Protein AF-A0A8T4TCB7-F1 (afdb_monomer_lite)

Structure (mmCIF, N/CA/C/O backbone):
data_AF-A0A8T4TCB7-F1
#
_entry.id   AF-A0A8T4TCB7-F1
#
loop_
_atom_site.group_PDB
_atom_site.id
_atom_site.type_symbol
_atom_site.label_atom_id
_atom_site.label_alt_id
_atom_site.label_comp_id
_ato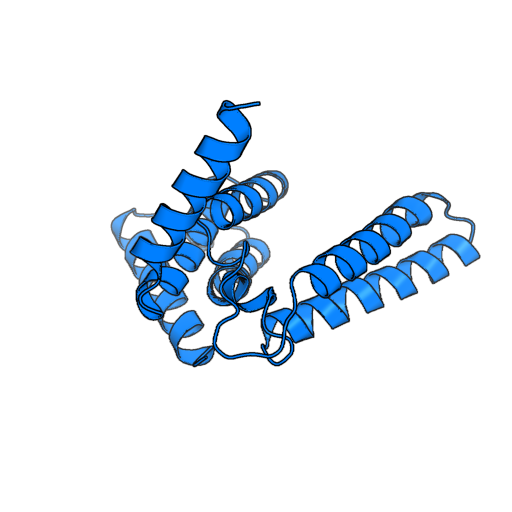m_site.label_asym_id
_atom_site.label_entity_id
_atom_site.label_seq_id
_atom_site.pdbx_PDB_ins_code
_atom_site.Cartn_x
_atom_site.Cartn_y
_atom_site.Cartn_z
_atom_site.occupancy
_atom_site.B_iso_or_equiv
_atom_site.auth_seq_id
_atom_site.auth_comp_id
_atom_site.auth_asym_id
_atom_site.auth_atom_id
_atom_site.pdbx_PDB_model_num
ATOM 1 N N . MET A 1 1 ? 12.526 9.669 -5.267 1.00 73.06 1 MET A N 1
ATOM 2 C CA . MET A 1 1 ? 11.500 9.058 -6.133 1.00 73.06 1 MET A CA 1
ATOM 3 C C . MET A 1 1 ? 10.645 10.161 -6.753 1.00 73.06 1 MET A C 1
ATOM 5 O O . MET A 1 1 ? 10.308 11.122 -6.060 1.00 73.06 1 MET A O 1
ATOM 9 N N . ASN A 1 2 ? 10.359 10.079 -8.056 1.00 88.38 2 ASN A N 1
ATOM 10 C CA . ASN A 1 2 ? 9.473 11.025 -8.740 1.00 88.38 2 ASN A CA 1
ATOM 11 C C . ASN A 1 2 ? 8.021 10.544 -8.601 1.00 88.38 2 ASN A C 1
ATOM 13 O O . ASN A 1 2 ? 7.467 9.914 -9.502 1.00 88.38 2 ASN A O 1
ATOM 17 N N . TRP A 1 3 ? 7.430 10.815 -7.435 1.00 90.50 3 TRP A N 1
ATOM 18 C CA . TRP A 1 3 ? 6.083 10.361 -7.067 1.00 90.50 3 TRP A CA 1
ATOM 19 C C . TRP A 1 3 ? 5.005 10.860 -8.035 1.00 90.50 3 TRP A C 1
ATOM 21 O O . TRP A 1 3 ? 4.014 10.175 -8.265 1.00 90.50 3 TRP A O 1
ATOM 31 N N . LYS A 1 4 ? 5.226 12.025 -8.660 1.00 94.69 4 LYS A N 1
ATOM 32 C CA . LYS A 1 4 ? 4.324 12.582 -9.674 1.00 94.69 4 LYS A CA 1
ATOM 33 C C . LYS A 1 4 ? 4.276 11.700 -10.919 1.00 94.69 4 LYS A C 1
ATOM 35 O O . LYS A 1 4 ? 3.191 11.416 -11.409 1.00 94.69 4 LYS A O 1
ATOM 40 N N . SER A 1 5 ? 5.432 11.242 -11.403 1.00 93.38 5 SER A N 1
ATOM 41 C CA . SER A 1 5 ? 5.501 10.336 -12.556 1.00 93.38 5 SER A CA 1
ATOM 42 C C . SER A 1 5 ? 4.853 8.988 -12.262 1.00 93.38 5 SER A C 1
ATOM 44 O O . SER A 1 5 ? 4.106 8.494 -13.096 1.00 93.38 5 SER A O 1
ATOM 46 N N . HIS A 1 6 ? 5.078 8.428 -11.070 1.00 93.00 6 HIS A N 1
ATOM 47 C CA . HIS A 1 6 ? 4.477 7.156 -10.657 1.00 93.00 6 HIS A CA 1
ATOM 48 C C . HIS A 1 6 ? 2.948 7.229 -10.632 1.00 93.00 6 HIS A C 1
ATOM 50 O O . HIS A 1 6 ? 2.282 6.385 -11.232 1.00 93.00 6 HIS A O 1
ATOM 56 N N . LEU A 1 7 ? 2.397 8.284 -10.022 1.00 94.62 7 LEU A N 1
ATOM 57 C CA . LEU A 1 7 ? 0.956 8.541 -10.019 1.00 94.62 7 LEU A CA 1
ATOM 58 C C . LEU A 1 7 ? 0.405 8.747 -11.427 1.00 94.62 7 LEU A C 1
ATOM 60 O O . LEU A 1 7 ? -0.586 8.125 -11.792 1.00 94.62 7 LEU A O 1
ATOM 64 N N . PHE A 1 8 ? 1.042 9.619 -12.213 1.00 96.44 8 PHE A N 1
ATOM 65 C CA . PHE A 1 8 ? 0.571 9.960 -13.551 1.00 96.44 8 PHE A CA 1
ATOM 66 C C . PHE A 1 8 ? 0.528 8.727 -14.456 1.00 96.44 8 PHE A C 1
ATOM 68 O O . PHE A 1 8 ? -0.498 8.447 -15.070 1.00 96.44 8 PHE A O 1
ATOM 75 N N . ILE A 1 9 ? 1.611 7.946 -14.482 1.00 95.88 9 ILE A N 1
ATOM 76 C CA . ILE A 1 9 ? 1.696 6.730 -15.293 1.00 95.88 9 ILE A CA 1
ATOM 77 C C . ILE A 1 9 ? 0.687 5.684 -14.801 1.00 95.88 9 ILE A C 1
ATOM 79 O O . ILE A 1 9 ? -0.004 5.086 -15.622 1.00 95.88 9 ILE A O 1
ATOM 83 N N . SER A 1 10 ? 0.536 5.504 -13.485 1.00 95.50 10 SER A N 1
ATOM 84 C CA . SER A 1 10 ? -0.452 4.569 -12.925 1.00 95.50 10 SER A CA 1
ATOM 85 C C . SER A 1 10 ? -1.886 4.961 -13.286 1.00 95.50 10 SER A C 1
ATOM 87 O O . SER A 1 10 ? -2.678 4.099 -13.664 1.00 95.50 10 SER A O 1
ATOM 89 N N . ALA A 1 11 ? -2.221 6.253 -13.236 1.00 95.56 11 ALA A N 1
ATOM 90 C CA . ALA A 1 11 ? -3.540 6.754 -13.609 1.00 95.56 11 ALA A CA 1
ATOM 91 C C . ALA A 1 11 ? -3.827 6.559 -15.107 1.00 95.56 11 ALA A C 1
ATOM 93 O O . ALA A 1 11 ? -4.883 6.039 -15.467 1.00 95.56 11 ALA A O 1
ATOM 94 N N . VAL A 1 12 ? -2.872 6.911 -15.978 1.00 96.06 12 VAL A N 1
ATOM 95 C CA . VAL A 1 12 ? -3.002 6.733 -17.435 1.00 96.06 12 VAL A CA 1
ATOM 96 C C . VAL A 1 12 ? -3.153 5.256 -17.795 1.00 96.06 12 VAL A C 1
ATOM 98 O O . VAL A 1 12 ? -4.049 4.903 -18.560 1.00 96.06 12 VAL A O 1
ATOM 101 N N . LEU A 1 13 ? -2.325 4.378 -17.223 1.00 92.81 13 LEU A N 1
ATOM 102 C CA . LEU A 1 13 ? -2.408 2.941 -17.485 1.00 92.81 13 LEU A CA 1
ATOM 103 C C . LEU A 1 13 ? -3.696 2.329 -16.933 1.00 92.81 13 LEU A C 1
ATOM 105 O O . LEU A 1 13 ? -4.300 1.503 -17.610 1.00 92.81 13 LEU A O 1
ATOM 109 N N . THR A 1 14 ? -4.166 2.769 -15.764 1.00 93.44 14 THR A N 1
ATOM 110 C CA . THR A 1 14 ? -5.464 2.336 -15.223 1.00 93.44 14 THR A CA 1
ATOM 111 C C . THR A 1 14 ? -6.601 2.719 -16.165 1.00 93.44 14 THR A C 1
ATOM 113 O O . THR A 1 14 ? -7.437 1.872 -16.482 1.00 93.44 14 THR A O 1
ATOM 116 N N . ALA A 1 15 ? -6.621 3.958 -16.666 1.00 93.88 15 ALA A N 1
ATOM 117 C CA . ALA A 1 15 ? -7.629 4.409 -17.623 1.00 93.88 15 ALA A CA 1
ATOM 118 C C . ALA A 1 15 ? -7.566 3.613 -18.938 1.00 93.88 15 ALA A C 1
ATOM 120 O O . ALA A 1 15 ? -8.597 3.153 -19.426 1.00 93.88 15 ALA A O 1
ATOM 121 N N . LEU A 1 16 ? -6.361 3.388 -19.473 1.00 93.00 16 LEU A N 1
ATOM 122 C CA . LEU A 1 16 ? -6.150 2.620 -20.702 1.00 93.00 16 LEU A CA 1
ATOM 123 C C . LEU A 1 16 ? -6.606 1.163 -20.556 1.00 93.00 16 LEU A C 1
ATOM 125 O O . LEU A 1 16 ? -7.350 0.667 -21.397 1.00 93.00 16 LEU A O 1
ATOM 129 N N . ILE A 1 17 ? -6.199 0.481 -19.482 1.00 89.75 17 ILE A N 1
ATOM 130 C CA . ILE A 1 17 ? -6.599 -0.907 -19.207 1.00 89.75 17 ILE A CA 1
ATOM 131 C C . ILE A 1 17 ? -8.114 -0.991 -19.023 1.00 89.75 17 ILE A C 1
ATOM 133 O O . ILE A 1 17 ? -8.751 -1.882 -19.578 1.00 89.75 17 ILE A O 1
ATOM 137 N N . SER A 1 18 ? -8.702 -0.040 -18.296 1.00 91.88 18 SER A N 1
ATOM 138 C CA . SER A 1 18 ? -10.149 -0.008 -18.073 1.00 91.88 18 SER A CA 1
ATOM 139 C C . SER A 1 18 ? -10.917 0.181 -19.377 1.00 91.88 18 SER A C 1
ATOM 141 O O . SER A 1 18 ? -11.902 -0.514 -19.607 1.00 91.88 18 SER A O 1
ATOM 143 N N . TYR A 1 19 ? -10.429 1.048 -20.266 1.00 93.44 19 TYR A N 1
ATOM 144 C CA . TYR A 1 19 ? -10.989 1.221 -21.603 1.00 93.44 19 TYR A CA 1
ATOM 145 C C . TYR A 1 19 ? -10.907 -0.072 -22.432 1.00 93.44 19 TYR A C 1
ATOM 147 O O . TYR A 1 19 ? -11.918 -0.523 -22.969 1.00 93.44 19 TYR A O 1
ATOM 155 N N . LEU A 1 20 ? -9.733 -0.715 -22.485 1.00 92.88 20 LEU A N 1
ATOM 156 C CA . LEU A 1 20 ? -9.519 -1.949 -23.254 1.00 92.88 20 LEU A CA 1
ATOM 157 C C . LEU A 1 20 ? -10.367 -3.124 -22.743 1.00 92.88 20 LEU A C 1
ATOM 159 O O . LEU A 1 20 ? -10.897 -3.896 -23.540 1.00 92.88 20 LEU A O 1
ATOM 163 N N . LEU A 1 21 ? -10.527 -3.239 -21.424 1.00 91.56 21 LEU A N 1
ATOM 164 C CA . LEU A 1 21 ? -11.323 -4.284 -20.775 1.00 91.56 21 LEU A CA 1
ATOM 165 C C . LEU A 1 21 ? -12.811 -3.927 -20.649 1.00 91.56 21 LEU A C 1
ATOM 167 O O . LEU A 1 21 ? -13.574 -4.703 -20.076 1.00 91.56 21 LEU A O 1
ATOM 171 N N . LYS A 1 22 ? -13.235 -2.768 -21.175 1.00 93.88 22 LYS A N 1
ATOM 172 C CA . LYS A 1 22 ? -14.608 -2.246 -21.070 1.00 93.88 22 LYS A CA 1
ATOM 173 C C . LYS A 1 22 ? -15.112 -2.155 -19.620 1.00 93.88 22 LYS A C 1
ATOM 175 O O . LYS A 1 22 ? -16.295 -2.347 -19.347 1.00 93.88 22 LYS A O 1
ATOM 180 N N . ILE A 1 23 ? -14.215 -1.849 -18.685 1.00 91.62 23 ILE A N 1
ATOM 181 C CA . ILE A 1 23 ? -14.544 -1.605 -17.281 1.00 91.62 23 ILE A CA 1
ATOM 182 C C . ILE A 1 23 ? -15.152 -0.205 -17.166 1.00 91.62 23 ILE A C 1
ATOM 184 O O . ILE A 1 23 ? -14.491 0.798 -17.443 1.00 91.62 23 ILE A O 1
ATOM 188 N N . ASN A 1 24 ? -16.407 -0.118 -16.721 1.00 92.50 24 ASN A N 1
ATOM 189 C CA . ASN A 1 24 ? -17.063 1.164 -16.485 1.00 92.50 24 ASN A CA 1
ATOM 190 C C . ASN A 1 24 ? -16.614 1.774 -15.145 1.00 92.50 24 ASN A C 1
ATOM 192 O O . ASN A 1 24 ? -17.247 1.559 -14.111 1.00 92.50 24 ASN A O 1
ATOM 196 N N . LEU A 1 25 ? -15.544 2.571 -15.171 1.00 88.44 25 LEU A N 1
ATOM 197 C CA . LEU A 1 25 ? -15.014 3.251 -13.981 1.00 88.44 25 LEU A CA 1
ATOM 198 C C . LEU A 1 25 ? -16.034 4.173 -13.296 1.00 88.44 25 LEU A C 1
ATOM 200 O O . LEU A 1 25 ? -15.973 4.339 -12.083 1.00 88.44 25 LEU A O 1
ATOM 204 N N . LEU A 1 26 ? -16.987 4.742 -14.043 1.00 89.62 26 LEU A N 1
ATOM 205 C CA . LEU A 1 26 ? -18.011 5.636 -13.488 1.00 89.62 26 LEU A CA 1
ATOM 206 C C . LEU A 1 26 ? -19.072 4.890 -12.672 1.00 89.62 26 LEU A C 1
ATOM 208 O O . LEU A 1 26 ? -19.751 5.501 -11.855 1.00 89.62 26 LEU A O 1
ATOM 212 N N . SER A 1 27 ? -19.214 3.579 -12.886 1.00 90.56 27 SER A N 1
ATOM 213 C CA . SER A 1 27 ? -20.090 2.726 -12.074 1.00 90.56 27 SER A CA 1
ATOM 214 C C . SER A 1 27 ? -19.442 2.233 -10.778 1.00 90.56 27 SER A C 1
ATOM 216 O O . SER A 1 27 ? -20.112 1.597 -9.972 1.00 90.56 27 SER A O 1
ATOM 218 N N . MET A 1 28 ? -18.147 2.498 -10.576 1.00 90.94 28 MET A N 1
ATOM 219 C CA . MET A 1 28 ? -17.415 2.072 -9.385 1.00 90.94 28 MET A CA 1
ATOM 220 C C . MET A 1 28 ? -17.448 3.132 -8.290 1.00 90.94 28 MET A C 1
ATOM 222 O O . MET A 1 28 ? -17.587 4.327 -8.546 1.00 90.94 28 MET A O 1
ATOM 226 N N . GLU A 1 29 ? -17.233 2.693 -7.054 1.00 92.00 29 GLU A N 1
ATOM 227 C CA . GLU A 1 29 ? -17.044 3.599 -5.930 1.00 92.00 29 GLU A CA 1
ATOM 228 C C . GLU A 1 29 ? -15.767 4.431 -6.129 1.00 92.00 29 GLU A C 1
ATOM 230 O O . GLU A 1 29 ? -14.640 3.926 -6.090 1.00 92.00 29 GLU A O 1
ATOM 235 N N . ILE A 1 30 ? -15.953 5.734 -6.354 1.00 90.12 30 ILE A N 1
ATOM 236 C CA . ILE A 1 30 ? -14.876 6.659 -6.733 1.00 90.12 30 ILE A CA 1
ATOM 237 C C . ILE A 1 30 ? -13.793 6.729 -5.651 1.00 90.12 30 ILE A C 1
ATOM 239 O O . ILE A 1 30 ? -12.607 6.744 -5.973 1.00 90.12 30 ILE A O 1
ATOM 243 N N . ILE A 1 31 ? -14.175 6.753 -4.370 1.00 91.12 31 ILE A N 1
ATOM 244 C CA . ILE A 1 31 ? -13.222 6.888 -3.257 1.00 91.12 31 ILE A CA 1
ATOM 245 C C . ILE A 1 31 ? -12.269 5.676 -3.196 1.00 91.12 31 ILE A C 1
ATOM 247 O O . ILE A 1 31 ? -11.058 5.886 -3.300 1.00 91.12 31 ILE A O 1
ATOM 251 N N . PRO A 1 32 ? -12.754 4.422 -3.106 1.00 91.31 32 PRO A N 1
ATOM 252 C CA . PRO A 1 32 ? -11.921 3.227 -3.233 1.00 91.31 32 PRO A CA 1
ATOM 253 C C . PRO A 1 32 ? -11.032 3.189 -4.472 1.00 91.31 32 PRO A C 1
ATOM 255 O O . PRO A 1 32 ? -9.862 2.825 -4.371 1.00 91.31 32 PRO A O 1
ATOM 258 N N . LEU A 1 33 ? -11.556 3.591 -5.633 1.00 92.75 33 LEU A N 1
ATOM 259 C CA . LEU A 1 33 ? -10.788 3.624 -6.876 1.00 92.75 33 LEU A CA 1
ATOM 260 C C . LEU A 1 33 ? -9.624 4.622 -6.796 1.00 92.75 33 LEU A C 1
ATOM 262 O O . LEU A 1 33 ? -8.493 4.295 -7.161 1.00 92.75 33 LEU A O 1
ATOM 266 N N . VAL A 1 34 ? -9.877 5.827 -6.279 1.00 93.31 34 VAL A N 1
ATOM 267 C CA . VAL A 1 34 ? -8.840 6.846 -6.069 1.00 93.31 34 VAL A CA 1
ATOM 268 C C . VAL A 1 34 ? -7.802 6.357 -5.063 1.00 93.31 34 VAL A C 1
ATOM 270 O O . VAL A 1 34 ? -6.608 6.528 -5.303 1.00 93.31 34 VAL A O 1
ATOM 273 N N . ILE A 1 35 ? -8.221 5.706 -3.973 1.00 91.31 35 ILE A N 1
ATOM 274 C CA . ILE A 1 35 ? -7.300 5.104 -2.999 1.00 91.31 35 ILE A CA 1
ATOM 275 C C . ILE A 1 35 ? -6.444 4.029 -3.670 1.00 91.31 35 ILE A C 1
ATOM 277 O O . ILE A 1 35 ? -5.229 4.038 -3.488 1.00 91.31 35 ILE A O 1
ATOM 281 N N . ALA A 1 36 ? -7.037 3.144 -4.472 1.00 94.38 36 ALA A N 1
ATOM 282 C CA . ALA A 1 36 ? -6.305 2.098 -5.175 1.00 94.38 36 ALA A CA 1
ATOM 283 C C . ALA A 1 36 ? -5.214 2.700 -6.070 1.00 94.38 36 ALA A C 1
ATOM 285 O O . ALA A 1 36 ? -4.054 2.323 -5.951 1.00 94.38 36 ALA A O 1
ATOM 286 N N . VAL A 1 37 ? -5.542 3.700 -6.891 1.00 95.31 37 VAL A N 1
ATOM 287 C CA . VAL A 1 37 ? -4.559 4.337 -7.778 1.00 95.31 37 VAL A CA 1
ATOM 288 C C . VAL A 1 37 ? -3.517 5.130 -6.988 1.00 95.31 37 VAL A C 1
ATOM 290 O O . VAL A 1 37 ? -2.319 4.946 -7.194 1.00 95.31 37 VAL A O 1
ATOM 293 N N . VAL A 1 38 ? -3.931 6.010 -6.073 1.00 94.75 38 VAL A N 1
ATOM 294 C CA . VAL A 1 38 ? -3.013 6.928 -5.380 1.00 94.75 38 VAL A CA 1
ATOM 295 C C . VAL A 1 38 ? -2.154 6.208 -4.349 1.00 94.75 38 VAL A C 1
ATOM 297 O O . VAL A 1 38 ? -0.943 6.416 -4.312 1.00 94.75 38 VAL A O 1
ATOM 300 N N . ALA A 1 39 ? -2.756 5.374 -3.501 1.00 94.38 39 ALA A N 1
ATOM 301 C CA . ALA A 1 39 ? -2.014 4.698 -2.450 1.00 94.38 39 ALA A CA 1
ATOM 302 C C . ALA A 1 39 ? -1.109 3.619 -3.046 1.00 94.38 39 ALA A C 1
ATOM 304 O O . ALA A 1 39 ? 0.080 3.633 -2.751 1.00 94.38 39 ALA A O 1
ATOM 305 N N . PHE A 1 40 ? -1.607 2.735 -3.923 1.00 96.19 40 PHE A N 1
ATOM 306 C CA . PHE A 1 40 ? -0.800 1.603 -4.405 1.00 96.19 40 PHE A CA 1
ATOM 307 C C . PHE A 1 40 ? 0.288 1.998 -5.398 1.00 96.19 40 PHE A C 1
ATOM 309 O O . PHE A 1 40 ? 1.323 1.337 -5.431 1.00 96.19 40 PHE A O 1
ATOM 316 N N . SER A 1 41 ? 0.115 3.088 -6.148 1.00 96.31 41 SER A N 1
ATOM 317 C CA . SER A 1 41 ? 1.193 3.626 -6.991 1.00 96.31 41 SER A CA 1
ATOM 318 C C . SER A 1 41 ? 2.357 4.213 -6.196 1.00 96.31 41 SER A C 1
ATOM 320 O O . SER A 1 41 ? 3.395 4.487 -6.782 1.00 96.31 41 SER A O 1
ATOM 322 N N . LEU A 1 42 ? 2.184 4.450 -4.891 1.00 95.12 42 LEU A N 1
ATOM 323 C CA . LEU A 1 42 ? 3.223 4.980 -4.010 1.00 95.12 42 LEU A CA 1
ATOM 324 C C . LEU A 1 42 ? 3.596 4.011 -2.890 1.00 95.12 42 LEU A C 1
ATOM 326 O O . LEU A 1 42 ? 4.629 4.201 -2.260 1.00 95.12 42 LEU A O 1
ATOM 330 N N . LEU A 1 43 ? 2.770 2.998 -2.627 1.00 94.31 43 LEU A N 1
ATOM 331 C CA . LEU A 1 43 ? 2.869 2.109 -1.474 1.00 94.31 43 LEU A CA 1
ATOM 332 C C . LEU A 1 43 ? 4.238 1.438 -1.303 1.00 94.31 43 LEU A C 1
ATOM 334 O O . LEU A 1 43 ? 4.656 1.334 -0.150 1.00 94.31 43 LEU A O 1
ATOM 338 N N . PRO A 1 44 ? 4.968 1.030 -2.366 1.00 92.62 44 PRO A N 1
ATOM 339 C CA . PRO A 1 44 ? 6.320 0.502 -2.197 1.00 92.62 44 PRO A CA 1
ATOM 340 C C . PRO A 1 44 ? 7.239 1.449 -1.420 1.00 92.62 44 PRO A C 1
ATOM 342 O O . PRO A 1 44 ? 8.007 1.009 -0.578 1.00 92.62 44 PRO A O 1
ATOM 345 N N . ASP A 1 45 ? 7.089 2.760 -1.607 1.00 92.06 45 ASP A N 1
ATOM 346 C CA . ASP A 1 45 ? 7.933 3.783 -0.986 1.00 92.06 45 ASP A CA 1
ATOM 347 C C . ASP A 1 45 ? 7.560 4.111 0.470 1.00 92.06 45 ASP A C 1
ATOM 349 O O . ASP A 1 45 ? 8.059 5.085 1.050 1.00 92.06 45 ASP A O 1
ATOM 353 N N . ILE A 1 46 ? 6.676 3.331 1.095 1.00 92.50 46 ILE A N 1
ATOM 354 C CA . ILE A 1 46 ? 6.328 3.486 2.512 1.00 92.50 46 ILE A CA 1
ATOM 355 C C . ILE A 1 46 ? 7.523 3.240 3.444 1.00 92.50 46 ILE A C 1
ATOM 357 O O . ILE A 1 46 ? 7.540 3.776 4.548 1.00 92.50 46 ILE A O 1
ATOM 361 N N . ASP A 1 47 ? 8.551 2.512 2.999 1.00 88.88 47 ASP A N 1
ATOM 362 C CA . ASP A 1 47 ? 9.798 2.298 3.745 1.00 88.88 47 ASP A CA 1
ATOM 363 C C . ASP A 1 47 ? 10.796 3.464 3.668 1.00 88.88 47 ASP A C 1
ATOM 365 O O . ASP A 1 47 ? 11.825 3.442 4.347 1.00 88.88 47 ASP A O 1
ATOM 369 N N . HIS A 1 48 ? 10.507 4.509 2.891 1.00 90.00 48 HIS A N 1
ATOM 370 C CA . HIS A 1 48 ? 11.361 5.685 2.824 1.00 90.00 48 HIS A CA 1
ATOM 371 C C . HIS A 1 48 ? 10.768 6.835 3.661 1.00 90.00 48 HIS A C 1
ATOM 373 O O . HIS A 1 48 ? 9.761 7.426 3.266 1.00 90.00 48 HIS A O 1
ATOM 379 N N . PRO A 1 49 ? 11.411 7.283 4.760 1.00 87.50 49 PRO A N 1
ATOM 380 C CA . PRO A 1 49 ? 10.809 8.201 5.734 1.00 87.50 49 PRO A CA 1
ATOM 381 C C . PRO A 1 49 ? 10.426 9.558 5.137 1.00 87.50 49 PRO A C 1
ATOM 383 O O . PRO A 1 49 ? 9.485 10.207 5.598 1.00 87.50 49 PRO A O 1
ATOM 386 N N . LYS A 1 50 ? 11.140 10.002 4.098 1.00 88.81 50 LYS A N 1
ATOM 387 C CA . LYS A 1 50 ? 10.862 11.269 3.403 1.00 88.81 50 LYS A CA 1
ATOM 388 C C . LYS A 1 50 ? 9.866 11.130 2.243 1.00 88.81 50 LYS A C 1
ATOM 390 O O . LYS A 1 50 ? 9.607 12.118 1.560 1.00 88.81 50 LYS A O 1
ATOM 395 N N . SER A 1 51 ? 9.344 9.931 1.967 1.00 90.50 51 SER A N 1
ATOM 396 C CA . SER A 1 51 ? 8.349 9.751 0.908 1.00 90.50 51 SER A CA 1
ATOM 397 C C . SER A 1 51 ? 7.012 10.378 1.309 1.00 90.50 51 SER A C 1
ATOM 399 O O . SER A 1 51 ? 6.695 10.568 2.492 1.00 90.50 51 SER A O 1
ATOM 401 N N . LYS A 1 52 ? 6.210 10.732 0.299 1.00 91.56 52 LYS A N 1
ATOM 402 C CA . LYS A 1 52 ? 4.870 11.284 0.524 1.00 91.56 52 LYS A CA 1
ATOM 403 C C . LYS A 1 52 ? 3.959 10.257 1.185 1.00 91.56 52 LYS A C 1
ATOM 405 O O . LYS A 1 52 ? 3.281 10.614 2.141 1.00 91.56 52 LYS A O 1
ATOM 410 N N . ILE A 1 53 ? 3.997 8.999 0.739 1.00 92.62 53 ILE A N 1
ATOM 411 C CA . ILE A 1 53 ? 3.170 7.941 1.323 1.00 92.62 53 ILE A CA 1
ATOM 412 C C . ILE A 1 53 ? 3.558 7.656 2.776 1.00 92.62 53 ILE A C 1
ATOM 414 O O . ILE A 1 53 ? 2.674 7.563 3.615 1.00 92.62 53 ILE A O 1
ATOM 418 N N . SER A 1 54 ? 4.856 7.641 3.108 1.00 93.81 54 SER A N 1
ATOM 419 C CA . SER A 1 54 ? 5.323 7.469 4.487 1.00 93.81 54 SER A CA 1
ATOM 420 C C . SER A 1 54 ? 4.824 8.618 5.364 1.00 93.81 54 SER A C 1
ATOM 422 O O . SER A 1 54 ? 4.297 8.397 6.448 1.00 93.81 54 SER A O 1
ATOM 424 N N . SER A 1 55 ? 4.890 9.857 4.866 1.00 93.88 55 SER A N 1
ATOM 425 C CA . SER A 1 55 ? 4.372 11.029 5.586 1.00 93.88 55 SER A CA 1
ATOM 426 C C . SER A 1 55 ? 2.866 10.941 5.849 1.00 93.88 55 SER A C 1
ATOM 428 O O . SER A 1 55 ? 2.439 11.162 6.980 1.00 93.88 55 SER A O 1
ATOM 430 N N . TRP A 1 56 ? 2.072 10.572 4.839 1.00 94.06 56 TRP A N 1
ATOM 431 C CA . TRP A 1 56 ? 0.630 10.361 4.993 1.00 94.06 56 TRP A CA 1
ATOM 432 C C . TRP A 1 56 ? 0.308 9.208 5.940 1.00 94.06 56 TRP A C 1
ATOM 434 O O . TRP A 1 56 ? -0.564 9.350 6.790 1.00 94.06 56 TRP A O 1
ATOM 444 N N . PHE A 1 57 ? 1.049 8.103 5.854 1.00 94.69 57 PHE A N 1
ATOM 445 C CA . PHE A 1 57 ? 0.885 6.957 6.740 1.00 94.69 57 PHE A CA 1
ATOM 446 C C . PHE A 1 57 ? 1.167 7.320 8.202 1.00 94.69 57 PHE A C 1
ATOM 448 O O . PHE A 1 57 ? 0.424 6.908 9.092 1.00 94.69 57 PHE A O 1
ATOM 455 N N . ARG A 1 58 ? 2.181 8.165 8.454 1.00 95.50 58 ARG A N 1
ATOM 456 C CA . ARG A 1 58 ? 2.444 8.712 9.793 1.00 95.50 58 ARG A CA 1
ATOM 457 C C . ARG A 1 58 ? 1.301 9.548 10.327 1.00 95.50 58 ARG A C 1
ATOM 459 O O . ARG A 1 58 ? 0.874 9.344 11.457 1.00 95.50 58 ARG A O 1
ATOM 466 N N . ILE A 1 59 ? 0.806 10.474 9.512 1.00 96.38 59 ILE A N 1
ATOM 467 C CA . ILE A 1 59 ? -0.340 11.306 9.884 1.00 96.38 59 ILE A CA 1
ATOM 468 C C . ILE A 1 59 ? -1.546 10.412 10.191 1.00 96.38 59 ILE A C 1
ATOM 470 O O . ILE A 1 59 ? -2.197 10.610 11.210 1.00 96.38 59 ILE A O 1
ATOM 474 N N . PHE A 1 60 ? -1.795 9.391 9.367 1.00 95.06 60 PHE A N 1
ATOM 475 C CA . PHE A 1 60 ? -2.903 8.460 9.551 1.00 95.06 60 PHE A CA 1
ATOM 476 C C . PHE A 1 60 ? -2.863 7.753 10.909 1.00 95.06 60 PHE A C 1
ATOM 478 O O . PHE A 1 60 ? -3.827 7.866 11.662 1.00 95.06 60 PHE A O 1
ATOM 485 N N 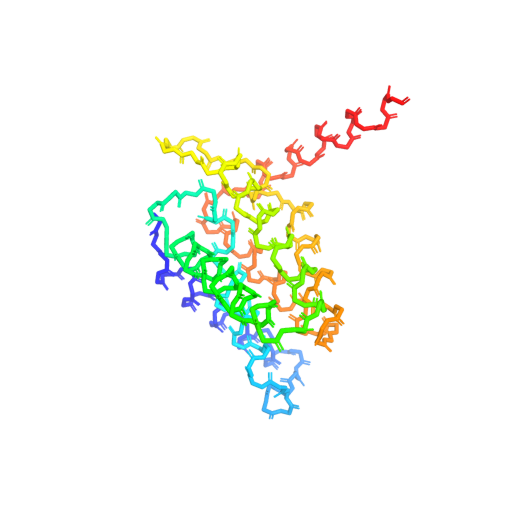. TYR A 1 61 ? -1.766 7.071 11.269 1.00 96.00 61 TYR A N 1
ATOM 486 C CA . TYR A 1 61 ? -1.737 6.362 12.554 1.00 96.00 61 TYR A CA 1
ATOM 487 C C . TYR A 1 61 ? -1.714 7.321 13.759 1.00 96.00 61 TYR A C 1
ATOM 489 O O . TYR A 1 61 ? -2.213 6.960 14.822 1.00 96.00 61 TYR A O 1
ATOM 497 N N . ILE A 1 62 ? -1.185 8.547 13.616 1.00 97.44 62 ILE A N 1
ATOM 498 C CA . ILE A 1 62 ? -1.244 9.573 14.674 1.00 97.44 62 ILE A CA 1
ATOM 499 C C . ILE A 1 62 ? -2.691 10.015 14.899 1.00 97.44 62 ILE A C 1
ATOM 501 O O . ILE A 1 62 ? -3.159 10.015 16.035 1.00 97.44 62 ILE A O 1
ATOM 505 N N . LEU A 1 63 ? -3.409 10.358 13.827 1.00 97.56 63 LEU A N 1
ATOM 506 C CA . LEU A 1 63 ? -4.813 10.760 13.911 1.00 97.56 63 LEU A CA 1
ATOM 507 C C . LEU A 1 63 ? -5.688 9.619 14.434 1.00 97.56 63 LEU A C 1
ATOM 509 O O . LEU A 1 63 ? -6.532 9.858 15.291 1.00 97.56 63 LEU A O 1
ATOM 513 N N . LEU A 1 64 ? -5.442 8.383 13.986 1.00 97.19 64 LEU A N 1
ATOM 514 C CA . LEU A 1 64 ? -6.116 7.195 14.506 1.00 97.19 64 LEU A CA 1
ATOM 515 C C . LEU A 1 64 ? -5.874 7.035 16.011 1.00 97.19 64 LEU A C 1
ATOM 517 O O . LEU A 1 64 ? -6.819 6.777 16.752 1.00 97.19 64 LEU A O 1
ATOM 521 N N . GLY A 1 65 ? -4.637 7.232 16.477 1.00 97.81 65 GLY A N 1
ATOM 522 C CA . GLY A 1 65 ? -4.294 7.195 17.898 1.00 97.81 65 GLY A CA 1
ATOM 523 C C . GLY A 1 65 ? -5.023 8.269 18.709 1.00 97.81 65 GLY A C 1
ATOM 524 O O . GLY A 1 65 ? -5.657 7.945 19.709 1.00 97.81 65 GLY A O 1
ATOM 525 N N . ILE A 1 66 ? -4.998 9.526 18.252 1.00 98.00 66 ILE A N 1
ATOM 526 C CA . ILE A 1 66 ? -5.691 10.650 18.908 1.00 98.00 66 ILE A CA 1
ATOM 527 C C . ILE A 1 66 ? -7.199 10.392 18.981 1.00 98.00 66 ILE A C 1
ATOM 529 O O . ILE A 1 66 ? -7.796 10.515 20.049 1.00 98.00 66 ILE A O 1
ATOM 533 N N . TYR A 1 67 ? -7.806 9.996 17.861 1.00 97.50 67 TYR A N 1
ATOM 534 C CA . TYR A 1 67 ? -9.232 9.691 17.783 1.00 97.50 67 TYR A CA 1
ATOM 535 C C . TYR A 1 67 ? -9.617 8.535 18.712 1.00 97.50 67 TYR A C 1
ATOM 537 O O . TYR A 1 67 ? -10.614 8.614 19.427 1.00 97.50 67 TYR A O 1
ATOM 545 N N . SER A 1 68 ? -8.781 7.497 18.774 1.00 97.62 68 SER A N 1
ATOM 546 C CA . SER A 1 68 ? -9.018 6.352 19.653 1.00 97.62 68 SER A CA 1
ATOM 547 C C . SER A 1 68 ? -8.922 6.729 21.132 1.00 97.62 68 SER A C 1
ATOM 549 O O . SER A 1 68 ? -9.767 6.321 21.921 1.00 97.62 68 SER A O 1
ATOM 551 N N . ILE A 1 69 ? -7.932 7.543 21.516 1.00 97.81 69 ILE A N 1
ATOM 552 C CA . ILE A 1 69 ? -7.795 8.049 22.891 1.00 97.81 69 ILE A CA 1
ATOM 553 C C . ILE A 1 69 ? -9.019 8.883 23.276 1.00 97.81 69 ILE A C 1
ATOM 555 O O . ILE A 1 69 ? -9.568 8.688 24.358 1.00 97.81 69 ILE A O 1
ATOM 559 N N . TYR A 1 70 ? -9.476 9.768 22.386 1.00 97.88 70 TYR A N 1
ATOM 560 C CA . TYR A 1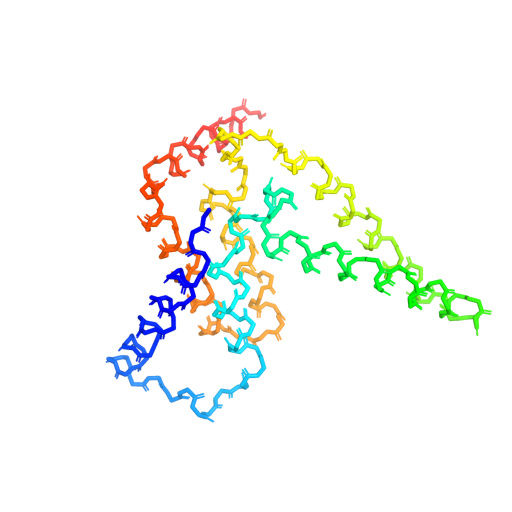 70 ? -10.689 10.550 22.611 1.00 97.88 70 TYR A CA 1
ATOM 561 C C . TYR A 1 70 ? -11.906 9.647 22.851 1.00 97.88 70 TYR A C 1
ATOM 563 O O . TYR A 1 70 ? -12.624 9.840 23.829 1.00 97.88 70 TYR A O 1
ATOM 571 N N . GLY A 1 71 ? -12.113 8.622 22.021 1.00 97.50 71 GLY A N 1
ATOM 572 C CA . GLY A 1 71 ? -13.213 7.672 22.198 1.00 97.50 71 GLY A CA 1
ATOM 573 C C . GLY A 1 71 ? -13.148 6.894 23.520 1.00 97.50 71 GLY A C 1
ATOM 574 O O . GLY A 1 71 ? -14.152 6.783 24.221 1.00 97.50 71 GLY A O 1
ATOM 575 N N . ILE A 1 72 ? -11.956 6.438 23.924 1.00 97.44 72 ILE A N 1
ATOM 576 C CA . ILE A 1 72 ? -11.751 5.748 25.211 1.00 97.44 72 ILE A CA 1
ATOM 577 C C . ILE A 1 72 ? -12.090 6.668 26.393 1.00 97.44 72 ILE A C 1
ATOM 579 O O . ILE A 1 72 ? -12.751 6.231 27.332 1.00 97.44 72 ILE A O 1
ATOM 583 N N . ILE A 1 73 ? -11.676 7.940 26.345 1.00 97.38 73 ILE A N 1
ATOM 584 C CA . ILE A 1 73 ? -11.984 8.929 27.394 1.00 97.38 73 ILE A CA 1
ATOM 585 C C . ILE A 1 73 ? -13.500 9.145 27.529 1.00 97.38 73 ILE A C 1
ATOM 587 O O . ILE A 1 73 ? -13.985 9.362 28.636 1.00 97.38 73 ILE A O 1
ATOM 591 N N . ASN A 1 74 ? -14.255 9.022 26.434 1.00 97.38 74 ASN A N 1
ATOM 592 C CA . ASN A 1 74 ? -15.720 9.099 26.435 1.00 97.38 74 ASN A CA 1
ATOM 593 C C . ASN A 1 74 ? -16.413 7.768 26.803 1.00 97.38 74 ASN A C 1
ATOM 595 O O . ASN A 1 74 ? -17.632 7.661 26.704 1.00 97.38 74 ASN A O 1
ATOM 599 N N . GLY A 1 75 ? -15.661 6.759 27.255 1.00 95.75 75 GLY A N 1
ATOM 600 C CA . GLY A 1 75 ? -16.198 5.485 27.748 1.00 95.75 75 GLY A CA 1
ATOM 601 C C . GLY A 1 75 ? -16.422 4.417 26.674 1.00 95.75 75 GLY A C 1
ATOM 602 O O . GLY A 1 75 ? -16.899 3.325 26.982 1.00 95.75 75 GLY A O 1
ATOM 603 N N . GLU A 1 76 ? -16.052 4.677 25.420 1.00 96.19 76 GLU A N 1
ATOM 604 C CA . GLU A 1 76 ? -16.238 3.734 24.320 1.00 96.19 76 GLU A CA 1
ATOM 605 C C . GLU A 1 76 ? -15.030 2.787 24.196 1.00 96.19 76 GLU A C 1
ATOM 607 O O . GLU A 1 76 ? -14.069 3.025 23.462 1.00 96.19 76 GLU A O 1
ATOM 612 N N . LEU A 1 77 ? -15.074 1.656 24.907 1.00 93.69 77 LEU A N 1
ATOM 613 C CA . LEU A 1 77 ? -13.969 0.683 24.934 1.00 93.69 77 LEU A CA 1
ATOM 614 C C . LEU A 1 77 ? -13.608 0.092 23.561 1.00 93.69 77 LEU A C 1
ATOM 616 O O . LEU A 1 77 ? -12.476 -0.367 23.389 1.00 93.69 77 LEU A O 1
ATOM 620 N N . VAL A 1 78 ? -14.519 0.133 22.580 1.00 93.88 78 VAL A N 1
ATOM 621 C CA . VAL A 1 78 ? -14.277 -0.343 21.205 1.00 93.88 78 VAL A CA 1
ATOM 622 C C . VAL A 1 78 ? -13.062 0.337 20.561 1.00 93.88 78 VAL A C 1
ATOM 624 O O . VAL A 1 78 ? -12.312 -0.300 19.818 1.00 93.88 78 VAL A O 1
ATOM 627 N N . TYR A 1 79 ? -12.777 1.590 20.928 1.00 96.06 79 TYR A N 1
ATOM 628 C CA . TYR A 1 79 ? -11.614 2.322 20.429 1.00 96.06 79 TYR A CA 1
ATOM 629 C C . TYR A 1 79 ? -10.272 1.783 20.938 1.00 96.06 79 TYR A C 1
ATOM 631 O O . TYR A 1 79 ? -9.235 2.112 20.365 1.00 96.06 79 TYR A O 1
ATOM 639 N N . SER A 1 80 ? -10.255 0.896 21.938 1.00 96.06 80 SER A N 1
ATOM 640 C CA . SER A 1 80 ? -9.028 0.208 22.368 1.00 96.06 80 SER A CA 1
ATOM 641 C C . SER A 1 80 ? -8.421 -0.629 21.237 1.00 96.06 80 SER A C 1
ATOM 643 O O . SER A 1 80 ? -7.200 -0.691 21.098 1.00 96.06 80 SER A O 1
ATOM 645 N N . VAL A 1 81 ? -9.265 -1.221 20.382 1.00 96.00 81 VAL A N 1
ATOM 646 C CA . VAL A 1 81 ? -8.824 -1.984 19.200 1.00 96.00 81 VAL A CA 1
ATOM 647 C C . VAL A 1 81 ? -8.188 -1.054 18.163 1.00 96.00 81 VAL A C 1
ATOM 649 O O . VAL A 1 81 ? -7.133 -1.365 17.604 1.00 96.00 81 VAL A O 1
ATOM 652 N N . SER A 1 82 ? -8.786 0.117 17.943 1.00 95.25 82 SER A N 1
ATOM 653 C CA . SER A 1 82 ? -8.255 1.150 17.047 1.00 95.25 82 SER A CA 1
ATOM 654 C C . SER A 1 82 ? -6.924 1.716 17.554 1.00 95.25 82 SER A C 1
ATOM 656 O O . SER A 1 82 ? -5.985 1.874 16.771 1.00 95.25 82 SER A O 1
ATOM 658 N N . LEU A 1 83 ? -6.791 1.925 18.869 1.00 97.56 83 LEU A N 1
ATOM 659 C CA . LEU A 1 83 ? -5.541 2.359 19.494 1.00 97.56 83 LEU A CA 1
ATOM 660 C C . LEU A 1 83 ? -4.443 1.298 19.350 1.00 97.56 83 LEU A C 1
ATOM 662 O O . LEU A 1 83 ? -3.328 1.618 18.937 1.00 97.56 83 LEU A O 1
ATOM 666 N N . ALA A 1 84 ? -4.762 0.031 19.631 1.00 97.06 84 ALA A N 1
ATOM 667 C CA . ALA A 1 84 ? -3.834 -1.079 19.427 1.00 97.06 84 ALA A CA 1
ATOM 668 C C . ALA A 1 84 ? -3.381 -1.163 17.960 1.00 97.06 84 ALA A C 1
ATOM 670 O O . ALA A 1 84 ? -2.192 -1.319 17.684 1.00 97.06 84 ALA A O 1
ATOM 671 N N . SER A 1 85 ? -4.305 -0.967 17.016 1.00 95.31 85 SER A N 1
ATOM 672 C CA . SER A 1 85 ? -3.999 -0.926 15.584 1.00 95.31 85 SER A CA 1
ATOM 673 C C . SER A 1 85 ? -3.053 0.228 15.236 1.00 95.31 85 SER A C 1
ATOM 675 O O . SER A 1 85 ? -2.062 0.008 14.546 1.00 95.31 85 SER A O 1
ATOM 677 N N . ALA A 1 86 ? -3.284 1.438 15.756 1.00 96.31 86 ALA A N 1
ATOM 678 C CA . ALA A 1 86 ? -2.387 2.578 15.551 1.00 96.31 86 ALA A CA 1
ATOM 679 C C . ALA A 1 86 ? -0.959 2.300 16.058 1.00 96.31 86 ALA A C 1
ATOM 681 O O . ALA A 1 86 ? 0.014 2.593 15.360 1.00 96.31 86 ALA A O 1
ATOM 682 N N . ILE A 1 87 ? -0.831 1.682 17.238 1.00 97.38 87 ILE A N 1
ATOM 683 C CA . ILE A 1 87 ? 0.463 1.292 17.819 1.00 97.38 87 ILE A CA 1
ATOM 684 C C . ILE A 1 87 ? 1.156 0.240 16.946 1.00 97.38 87 ILE A C 1
ATOM 686 O O . ILE A 1 87 ? 2.344 0.373 16.649 1.00 97.38 87 ILE A O 1
ATOM 690 N N . LEU A 1 88 ? 0.427 -0.782 16.488 1.00 96.31 88 LEU A N 1
ATOM 691 C CA . LEU A 1 88 ? 0.974 -1.807 15.596 1.00 96.31 88 LEU A CA 1
ATOM 692 C C . LEU A 1 88 ? 1.448 -1.210 14.266 1.00 96.31 88 LEU A C 1
ATOM 694 O O . LEU A 1 88 ? 2.541 -1.545 13.811 1.00 96.31 88 LEU A O 1
ATOM 698 N N . LEU A 1 89 ? 0.678 -0.293 13.670 1.00 94.81 89 LEU A N 1
ATOM 699 C CA . LEU A 1 89 ? 1.067 0.412 12.445 1.00 94.81 89 LEU A CA 1
ATOM 700 C C . LEU A 1 89 ? 2.323 1.265 12.661 1.00 94.81 89 LEU A C 1
ATOM 702 O O . LEU A 1 89 ? 3.204 1.272 11.802 1.00 94.81 89 LEU A O 1
ATOM 706 N N . PHE A 1 90 ? 2.437 1.940 13.810 1.00 95.81 90 PHE A N 1
ATOM 707 C CA . PHE A 1 90 ? 3.638 2.687 14.185 1.00 95.81 90 PHE A CA 1
ATOM 708 C C . PHE A 1 90 ? 4.864 1.773 14.296 1.00 95.81 90 PHE A C 1
ATOM 710 O O . PHE A 1 90 ? 5.879 2.050 13.659 1.00 95.81 90 PHE A O 1
ATOM 717 N N . ILE A 1 91 ? 4.767 0.673 15.052 1.00 95.50 91 ILE A N 1
ATOM 718 C CA . ILE A 1 91 ? 5.869 -0.286 15.236 1.00 95.50 91 ILE A CA 1
ATOM 719 C C . ILE A 1 91 ? 6.277 -0.891 13.891 1.00 95.50 91 ILE A C 1
ATOM 721 O O . ILE A 1 91 ? 7.464 -0.928 13.564 1.00 95.50 91 ILE A O 1
ATOM 725 N N . PHE A 1 92 ? 5.300 -1.323 13.089 1.00 92.12 92 PHE A N 1
ATOM 726 C CA . PHE A 1 92 ? 5.536 -1.859 11.753 1.00 92.12 92 PHE A CA 1
ATOM 727 C C . PHE A 1 92 ? 6.280 -0.848 10.878 1.00 92.12 92 PHE A C 1
ATOM 729 O O . PHE A 1 92 ? 7.338 -1.166 10.336 1.00 92.12 92 PHE A O 1
ATOM 736 N N . HIS A 1 93 ? 5.774 0.385 10.788 1.00 92.88 93 HIS A N 1
ATOM 737 C CA . HIS A 1 93 ? 6.377 1.431 9.970 1.00 92.88 93 HIS A CA 1
ATOM 738 C C . HIS A 1 93 ? 7.776 1.812 10.447 1.00 92.88 93 HIS A C 1
ATOM 740 O O . HIS A 1 93 ? 8.674 1.943 9.623 1.00 92.88 93 HIS A O 1
ATOM 746 N N . ALA A 1 94 ? 7.990 1.933 11.758 1.00 90.44 94 ALA A N 1
ATOM 747 C CA . ALA A 1 94 ? 9.305 2.197 12.331 1.00 90.44 94 ALA A CA 1
ATOM 748 C C . ALA A 1 94 ? 10.307 1.067 12.029 1.00 90.44 94 ALA A C 1
ATOM 750 O O . ALA A 1 94 ? 11.473 1.344 11.766 1.00 90.44 94 ALA A O 1
ATOM 751 N N . GLY A 1 95 ? 9.858 -0.194 12.017 1.00 88.62 95 GLY A N 1
ATOM 752 C CA . GLY A 1 95 ? 10.702 -1.350 11.703 1.00 88.62 95 GLY A CA 1
ATOM 753 C C . GLY A 1 95 ? 11.091 -1.465 10.224 1.00 88.62 95 GLY A C 1
ATOM 754 O O . GLY A 1 95 ? 12.176 -1.962 9.903 1.00 88.62 95 GLY A O 1
ATOM 755 N N . ILE A 1 96 ? 10.231 -1.006 9.308 1.00 87.69 96 ILE A N 1
ATOM 756 C CA . ILE A 1 96 ? 10.519 -1.038 7.865 1.00 87.69 96 ILE A CA 1
ATOM 757 C C . ILE A 1 96 ? 11.197 0.242 7.365 1.00 87.69 96 ILE A C 1
ATOM 759 O O . ILE A 1 96 ? 12.043 0.147 6.477 1.00 87.69 96 ILE A O 1
ATOM 763 N N . SER A 1 97 ? 10.870 1.402 7.945 1.00 87.00 97 SER A N 1
ATOM 764 C CA . SER A 1 97 ? 11.338 2.714 7.498 1.00 87.00 97 SER A CA 1
ATOM 765 C C . SER A 1 97 ? 12.822 2.896 7.781 1.00 87.00 97 SER A C 1
ATOM 767 O O . SER A 1 97 ? 13.261 2.821 8.924 1.00 87.00 97 SER A O 1
ATOM 769 N N . GLU A 1 98 ? 13.610 3.220 6.764 1.00 84.44 98 GLU A N 1
ATOM 770 C CA . GLU A 1 98 ? 15.049 3.429 6.927 1.00 84.44 98 GLU A CA 1
ATOM 771 C C . GLU A 1 98 ? 15.513 4.561 5.978 1.00 84.44 98 GLU A C 1
ATOM 773 O O . GLU A 1 98 ? 14.844 4.867 4.992 1.00 84.44 98 GLU A O 1
ATOM 778 N N . ASN A 1 99 ? 16.615 5.263 6.285 1.00 77.38 99 ASN A N 1
ATOM 779 C CA . ASN A 1 99 ? 17.080 6.444 5.530 1.00 77.38 99 ASN A CA 1
ATOM 780 C C . ASN A 1 99 ? 18.423 6.224 4.792 1.00 77.38 99 ASN A C 1
ATOM 782 O O . ASN A 1 99 ? 19.484 6.658 5.232 1.00 77.38 99 ASN A O 1
ATOM 786 N N . SER A 1 100 ? 18.370 5.559 3.647 1.00 73.25 100 SER A N 1
ATOM 787 C CA . SER A 1 100 ? 19.476 5.081 2.810 1.00 73.25 100 SER A CA 1
ATOM 788 C C . SER A 1 100 ? 18.906 4.742 1.447 1.00 73.25 100 SER A C 1
ATOM 790 O O . SER A 1 100 ? 17.790 4.255 1.269 1.00 73.25 100 SER A O 1
ATOM 792 N N . TYR A 1 101 ? 19.749 4.930 0.453 1.00 58.19 101 TYR A N 1
ATOM 793 C CA . TYR A 1 101 ? 19.429 4.676 -0.937 1.00 58.19 101 TYR A CA 1
ATOM 794 C C . TYR A 1 101 ? 19.192 3.182 -1.254 1.00 58.19 101 TYR A C 1
ATOM 796 O O . TYR A 1 101 ? 18.690 2.835 -2.322 1.00 58.19 101 TYR A O 1
ATOM 804 N N . ARG A 1 102 ? 19.564 2.275 -0.336 1.00 60.44 102 ARG A N 1
ATOM 805 C CA . ARG A 1 102 ? 19.429 0.816 -0.497 1.00 60.44 102 ARG A CA 1
ATOM 806 C C . ARG A 1 102 ? 18.192 0.212 0.176 1.00 60.44 102 ARG A C 1
ATOM 808 O O . ARG A 1 102 ? 18.059 -1.011 0.143 1.00 60.44 102 ARG A O 1
ATOM 815 N N . HIS A 1 103 ? 17.292 1.010 0.751 1.00 62.00 103 HIS A N 1
ATOM 816 C CA . HIS A 1 103 ? 16.052 0.488 1.335 1.00 62.00 103 HIS A CA 1
ATOM 817 C C . HIS A 1 103 ? 15.095 0.083 0.243 1.00 62.00 103 HIS A C 1
ATOM 819 O O . HIS A 1 103 ? 14.393 0.895 -0.338 1.00 62.00 103 HIS A O 1
ATOM 825 N N . ARG A 1 104 ? 15.193 -1.190 -0.102 1.00 66.12 104 ARG A N 1
ATOM 826 C CA . ARG A 1 104 ? 14.220 -1.913 -0.899 1.00 66.12 104 ARG A CA 1
ATOM 827 C C . ARG A 1 104 ? 13.951 -3.184 -0.118 1.00 66.12 104 ARG A C 1
ATOM 829 O O . ARG A 1 104 ? 14.583 -4.216 -0.357 1.00 66.12 104 ARG A O 1
ATOM 836 N N . LYS A 1 105 ? 13.163 -3.031 0.948 1.00 78.19 105 LYS A N 1
ATOM 837 C CA . LYS A 1 105 ? 12.814 -4.113 1.876 1.00 78.19 105 LYS A CA 1
ATOM 838 C C . LYS A 1 105 ? 11.530 -4.792 1.397 1.00 78.19 105 LYS A C 1
ATOM 840 O O . LYS A 1 105 ? 11.165 -4.726 0.228 1.00 78.19 105 LYS A O 1
ATOM 845 N N . PHE A 1 106 ? 10.856 -5.466 2.320 1.00 85.94 106 PHE A N 1
ATOM 846 C CA . PHE A 1 106 ? 9.563 -6.101 2.124 1.00 85.94 106 PHE A CA 1
ATOM 847 C C . PHE A 1 106 ? 8.543 -5.253 1.328 1.00 85.94 106 PHE A C 1
ATOM 849 O O . PHE A 1 106 ? 7.872 -5.846 0.486 1.00 85.94 106 PHE A O 1
ATOM 856 N N . PRO A 1 107 ? 8.453 -3.912 1.473 1.00 90.25 107 PRO A N 1
ATOM 857 C CA . PRO A 1 107 ? 7.508 -3.118 0.680 1.00 90.25 107 PRO A CA 1
ATOM 858 C C . PRO A 1 107 ? 7.737 -3.110 -0.839 1.00 90.25 107 PRO A C 1
ATOM 860 O O . PRO A 1 107 ? 6.778 -2.937 -1.586 1.00 90.25 107 PRO A O 1
ATOM 863 N N . HIS A 1 108 ? 8.952 -3.395 -1.325 1.00 91.62 108 HIS A N 1
ATOM 864 C CA . HIS A 1 108 ? 9.243 -3.597 -2.756 1.00 91.62 108 HIS A CA 1
ATOM 865 C C . HIS A 1 108 ? 9.250 -5.088 -3.136 1.00 91.62 108 HIS A C 1
ATOM 867 O O . HIS A 1 108 ? 10.127 -5.543 -3.871 1.00 91.62 108 HIS A O 1
ATOM 873 N N . SER A 1 109 ? 8.293 -5.866 -2.621 1.00 93.62 109 SER A N 1
ATOM 874 C CA . SER A 1 109 ? 8.103 -7.288 -2.951 1.00 93.62 109 SER A CA 1
ATOM 875 C C . SER A 1 109 ? 6.710 -7.558 -3.524 1.00 93.62 109 SER A C 1
ATOM 877 O O . SER A 1 109 ? 5.753 -6.856 -3.188 1.00 93.62 109 SER A O 1
ATOM 879 N N . PHE A 1 110 ? 6.563 -8.589 -4.364 1.00 95.00 110 PHE A N 1
ATOM 880 C CA . PHE A 1 110 ? 5.238 -8.985 -4.846 1.00 95.00 110 PHE A CA 1
ATOM 881 C C . PHE A 1 110 ? 4.394 -9.564 -3.718 1.00 95.00 110 PHE A C 1
ATOM 883 O O . PHE A 1 110 ? 3.193 -9.316 -3.695 1.00 95.00 110 PHE A O 1
ATOM 890 N N . THR A 1 111 ? 5.002 -10.262 -2.750 1.00 95.06 111 THR A N 1
ATOM 891 C CA . THR A 1 111 ? 4.273 -10.765 -1.575 1.00 95.06 111 THR A CA 1
ATOM 892 C C . THR A 1 111 ? 3.587 -9.623 -0.823 1.00 95.06 111 THR A C 1
ATOM 894 O O . THR A 1 111 ? 2.407 -9.728 -0.493 1.00 95.06 111 THR A O 1
ATOM 897 N N . PHE A 1 112 ? 4.282 -8.502 -0.605 1.00 94.75 112 PHE A N 1
ATOM 898 C CA . PHE A 1 112 ? 3.675 -7.323 0.013 1.00 94.75 112 PHE A CA 1
ATOM 899 C C . PHE A 1 112 ? 2.559 -6.723 -0.849 1.00 94.75 112 PHE A C 1
ATOM 901 O O . PHE A 1 112 ? 1.480 -6.446 -0.327 1.00 94.75 112 PHE A O 1
ATOM 908 N N . GLY A 1 113 ? 2.776 -6.585 -2.162 1.00 96.12 113 GLY A N 1
ATOM 909 C CA . GLY A 1 113 ? 1.745 -6.111 -3.090 1.00 96.12 113 GLY A CA 1
ATOM 910 C C . GLY A 1 113 ? 0.483 -6.980 -3.077 1.00 96.12 113 GLY A C 1
ATOM 911 O O . GLY A 1 113 ? -0.628 -6.451 -3.046 1.00 96.12 113 GLY A O 1
ATOM 912 N N . VAL A 1 114 ? 0.638 -8.308 -3.035 1.00 96.81 114 VAL A N 1
ATOM 913 C CA . VAL A 1 114 ? -0.474 -9.266 -2.931 1.00 96.81 114 VAL A CA 1
ATOM 914 C C . VAL A 1 114 ? -1.205 -9.099 -1.602 1.00 96.81 114 VAL A C 1
ATOM 916 O O . VAL A 1 114 ? -2.421 -8.939 -1.612 1.00 96.81 114 VAL A O 1
ATOM 919 N N . ILE A 1 115 ? -0.490 -9.058 -0.472 1.00 96.00 115 ILE A N 1
ATOM 920 C CA . ILE A 1 115 ? -1.102 -8.865 0.854 1.00 96.00 115 ILE A CA 1
ATOM 921 C C . ILE A 1 115 ? -1.880 -7.546 0.904 1.00 96.00 115 ILE A C 1
ATOM 923 O O . ILE A 1 115 ? -3.040 -7.533 1.309 1.00 96.00 115 ILE A O 1
ATOM 927 N N . ALA A 1 116 ? -1.282 -6.444 0.445 1.00 95.44 116 ALA A N 1
ATOM 928 C CA . ALA A 1 116 ? -1.946 -5.145 0.402 1.00 95.44 116 ALA A CA 1
ATOM 929 C C . ALA A 1 116 ? -3.213 -5.187 -0.468 1.00 95.44 116 ALA A C 1
ATOM 931 O O . ALA A 1 116 ? -4.253 -4.659 -0.078 1.00 95.44 116 ALA A O 1
ATOM 932 N N . SER A 1 117 ? -3.156 -5.865 -1.615 1.00 96.94 117 SER A N 1
ATOM 933 C CA . SER A 1 117 ? -4.297 -5.980 -2.532 1.00 96.94 117 SER A CA 1
ATOM 934 C C . SER A 1 117 ? -5.398 -6.884 -1.976 1.00 96.94 117 SER A C 1
ATOM 936 O O . SER A 1 117 ? -6.573 -6.598 -2.178 1.00 96.94 117 SER A O 1
ATOM 938 N N . MET A 1 118 ? -5.049 -7.931 -1.221 1.00 97.25 118 MET A N 1
ATOM 939 C CA . MET A 1 118 ? -6.016 -8.756 -0.487 1.00 97.25 118 MET A CA 1
ATOM 940 C C . MET A 1 118 ? -6.729 -7.956 0.606 1.00 97.25 118 MET A C 1
ATOM 942 O O . MET A 1 118 ? -7.936 -8.105 0.780 1.00 97.25 118 MET A O 1
ATOM 946 N N . ILE A 1 119 ? -6.007 -7.080 1.312 1.00 95.00 119 ILE A N 1
ATOM 947 C CA . ILE A 1 119 ? -6.613 -6.157 2.279 1.00 95.00 119 ILE A CA 1
ATOM 948 C C . ILE A 1 119 ? -7.576 -5.216 1.549 1.00 95.00 119 ILE A C 1
ATOM 950 O O . ILE A 1 119 ? -8.728 -5.107 1.950 1.00 95.00 119 ILE A O 1
ATOM 954 N N . LEU A 1 120 ? -7.152 -4.592 0.444 1.00 95.25 120 LEU A N 1
ATOM 955 C CA . LEU A 1 120 ? -8.020 -3.721 -0.356 1.00 95.25 120 LEU A CA 1
ATOM 956 C C . LEU A 1 120 ? -9.270 -4.462 -0.861 1.00 95.25 120 LEU A C 1
ATOM 958 O O . LEU A 1 120 ? -10.367 -3.911 -0.805 1.00 95.25 120 LEU A O 1
ATOM 962 N N . TYR A 1 121 ? -9.123 -5.715 -1.300 1.00 96.94 121 TYR A N 1
ATOM 963 C CA . TYR A 1 121 ? -10.231 -6.569 -1.733 1.00 96.94 121 TYR A CA 1
ATOM 964 C C . TYR A 1 121 ? -11.284 -6.760 -0.639 1.00 96.94 121 TYR A C 1
ATOM 966 O O . TYR A 1 121 ? -12.471 -6.634 -0.926 1.00 96.94 121 TYR A O 1
ATOM 974 N N . ALA A 1 122 ? -10.863 -6.993 0.608 1.00 96.38 122 ALA A N 1
ATOM 975 C CA . ALA A 1 122 ? -11.772 -7.219 1.732 1.00 96.38 122 ALA A CA 1
ATOM 976 C C . ALA A 1 122 ? -12.705 -6.027 2.028 1.00 96.38 122 ALA A C 1
ATOM 978 O O . ALA A 1 122 ? -13.766 -6.226 2.612 1.00 96.38 122 ALA A O 1
ATOM 979 N N . PHE A 1 123 ? -12.329 -4.810 1.620 1.00 94.38 123 PHE A N 1
ATOM 980 C CA . PHE A 1 123 ? -13.109 -3.588 1.855 1.00 94.38 123 PHE A CA 1
ATOM 981 C C . PHE A 1 123 ? -13.813 -3.039 0.613 1.00 94.38 123 PHE A C 1
ATOM 983 O O . PHE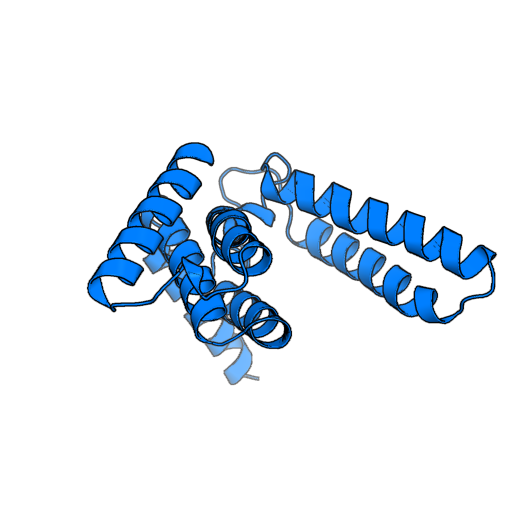 A 1 123 ? -14.560 -2.073 0.729 1.00 94.38 123 PHE A O 1
ATOM 990 N N . THR A 1 124 ? -13.524 -3.573 -0.574 1.00 94.19 124 THR A N 1
ATOM 991 C CA . THR A 1 124 ? -13.946 -2.951 -1.836 1.00 94.19 124 THR A CA 1
ATOM 992 C C . THR A 1 124 ? -14.534 -4.001 -2.778 1.00 94.19 124 THR A C 1
ATOM 994 O O . THR A 1 124 ? -15.695 -4.373 -2.662 1.00 94.19 124 THR A O 1
ATOM 997 N N . GLY A 1 125 ? -13.735 -4.525 -3.703 1.00 94.00 125 GLY A N 1
ATOM 998 C CA . GLY A 1 125 ? -14.114 -5.578 -4.629 1.00 94.00 125 GLY A CA 1
ATOM 999 C C . GLY A 1 125 ? -12.931 -6.003 -5.491 1.00 94.00 125 GLY A C 1
ATOM 1000 O O . GLY A 1 125 ? -11.888 -5.344 -5.522 1.00 94.00 125 GLY A O 1
ATOM 1001 N N . LEU A 1 126 ? -13.083 -7.126 -6.199 1.00 94.81 126 LEU A N 1
ATOM 1002 C CA . LEU A 1 126 ? -11.974 -7.772 -6.914 1.00 94.81 126 LEU A CA 1
ATOM 1003 C C . LEU A 1 126 ? -11.329 -6.840 -7.944 1.00 94.81 126 LEU A C 1
ATOM 1005 O O . LEU A 1 126 ? -10.107 -6.761 -8.024 1.00 94.81 126 LEU A O 1
ATOM 1009 N N . ILE A 1 127 ? -12.138 -6.103 -8.708 1.00 94.56 127 ILE A N 1
ATOM 1010 C CA . ILE A 1 127 ? -11.620 -5.247 -9.780 1.00 94.56 127 ILE A CA 1
ATOM 1011 C C . ILE A 1 127 ? -10.771 -4.101 -9.212 1.00 94.56 127 ILE A C 1
ATOM 1013 O O . ILE A 1 127 ? -9.681 -3.842 -9.716 1.00 94.56 127 ILE A O 1
ATOM 1017 N N . ILE A 1 128 ? -11.220 -3.458 -8.130 1.00 94.94 128 ILE A N 1
ATOM 1018 C CA . ILE A 1 128 ? -10.485 -2.362 -7.478 1.00 94.94 128 ILE A CA 1
ATOM 1019 C C . ILE A 1 128 ? -9.174 -2.880 -6.876 1.00 94.94 128 ILE A C 1
ATOM 1021 O O . ILE A 1 128 ? -8.129 -2.249 -7.036 1.00 94.94 128 ILE A O 1
ATOM 1025 N N . ALA A 1 129 ? -9.198 -4.066 -6.265 1.00 96.62 129 ALA A N 1
ATOM 1026 C CA . ALA A 1 129 ? -7.997 -4.721 -5.759 1.00 96.62 129 ALA A CA 1
ATOM 1027 C C . ALA A 1 129 ? -6.981 -5.042 -6.868 1.00 96.62 129 ALA A C 1
ATOM 1029 O O . ALA A 1 129 ? -5.789 -4.788 -6.699 1.00 96.62 129 ALA A O 1
ATOM 1030 N N . LEU A 1 130 ? -7.441 -5.543 -8.020 1.00 95.81 130 LEU A N 1
ATOM 1031 C CA . LEU A 1 130 ? -6.584 -5.807 -9.179 1.00 95.81 130 LEU A CA 1
ATOM 1032 C C . LEU A 1 130 ? -5.998 -4.520 -9.771 1.00 95.81 130 LEU A C 1
ATOM 1034 O O . LEU A 1 130 ? -4.824 -4.505 -10.136 1.00 95.81 130 LEU A O 1
ATOM 1038 N N . ILE A 1 131 ? -6.774 -3.431 -9.822 1.00 95.94 131 ILE A N 1
ATOM 1039 C CA . ILE A 1 131 ? -6.271 -2.105 -10.216 1.00 95.94 131 ILE A CA 1
ATOM 1040 C C . ILE A 1 131 ? -5.172 -1.646 -9.250 1.00 95.94 131 ILE A C 1
ATOM 1042 O O . ILE A 1 131 ? -4.105 -1.224 -9.700 1.00 95.94 131 ILE A O 1
ATOM 1046 N N . GLY A 1 132 ? -5.390 -1.781 -7.938 1.00 96.88 132 GLY A N 1
ATOM 1047 C CA . GLY A 1 132 ? -4.384 -1.473 -6.918 1.00 96.88 132 GLY A CA 1
ATOM 1048 C C . GLY A 1 132 ? -3.098 -2.280 -7.118 1.00 96.88 132 GLY A C 1
ATOM 1049 O O . GLY A 1 132 ? -2.010 -1.709 -7.210 1.00 96.88 132 GLY A O 1
ATOM 1050 N N . PHE A 1 133 ? -3.213 -3.598 -7.291 1.00 97.31 133 PHE A N 1
ATOM 1051 C CA . PHE A 1 133 ? -2.068 -4.468 -7.572 1.00 97.31 133 PHE A CA 1
ATOM 1052 C C . PHE A 1 133 ? -1.336 -4.091 -8.871 1.00 97.31 133 PHE A C 1
ATOM 1054 O O . PHE A 1 133 ? -0.102 -4.106 -8.931 1.00 97.31 133 PHE A O 1
ATOM 1061 N N . GLY A 1 134 ? -2.085 -3.714 -9.909 1.00 96.56 134 GLY A N 1
ATOM 1062 C CA . GLY A 1 134 ? -1.540 -3.208 -11.166 1.00 96.56 134 GLY A CA 1
ATOM 1063 C C . GLY A 1 134 ? -0.710 -1.942 -10.959 1.00 96.56 134 GLY A C 1
ATOM 1064 O O . GLY A 1 134 ? 0.438 -1.890 -11.398 1.00 96.56 134 GLY A O 1
ATOM 1065 N N . CYS A 1 135 ? -1.239 -0.960 -10.222 1.00 97.00 135 CYS A N 1
ATOM 1066 C CA . CYS A 1 135 ? -0.526 0.276 -9.877 1.00 97.00 135 CYS A CA 1
ATOM 1067 C C . CYS A 1 135 ? 0.762 -0.005 -9.088 1.00 97.00 135 CYS A C 1
ATOM 1069 O O . CYS A 1 135 ? 1.817 0.547 -9.401 1.00 97.00 135 CYS A O 1
ATOM 1071 N N . PHE A 1 136 ? 0.702 -0.919 -8.117 1.00 96.88 136 PHE A N 1
ATOM 1072 C CA . PHE A 1 136 ? 1.875 -1.370 -7.367 1.00 96.88 136 PHE A CA 1
ATOM 1073 C C . PHE A 1 136 ? 2.937 -1.998 -8.285 1.00 96.88 136 PHE A C 1
ATOM 1075 O O . PHE A 1 136 ? 4.127 -1.698 -8.190 1.00 96.88 136 PHE A O 1
ATOM 1082 N N . THR A 1 137 ? 2.511 -2.844 -9.223 1.00 95.69 137 THR A N 1
ATOM 1083 C CA . THR A 1 137 ? 3.414 -3.497 -10.182 1.00 95.69 137 THR A CA 1
ATOM 1084 C C . THR A 1 137 ? 4.051 -2.486 -11.136 1.00 95.69 137 THR A C 1
ATOM 1086 O O . THR A 1 137 ? 5.247 -2.576 -11.418 1.00 95.69 137 THR A O 1
ATOM 1089 N N . ILE A 1 138 ? 3.286 -1.490 -11.593 1.00 95.50 138 ILE A N 1
ATOM 1090 C CA . ILE A 1 138 ? 3.788 -0.376 -12.408 1.00 95.50 138 ILE A CA 1
ATOM 1091 C C . ILE A 1 138 ? 4.866 0.398 -11.648 1.00 95.50 138 ILE A C 1
ATOM 1093 O O . ILE A 1 138 ? 5.902 0.700 -12.235 1.00 95.50 138 ILE A O 1
ATOM 1097 N N . HIS A 1 139 ? 4.688 0.656 -10.348 1.00 94.19 139 HIS A N 1
ATOM 1098 C CA . HIS A 1 139 ? 5.739 1.275 -9.531 1.00 94.19 139 HIS A CA 1
ATOM 1099 C C . HIS A 1 139 ? 7.032 0.457 -9.576 1.00 94.19 139 HIS A C 1
ATOM 1101 O O . HIS A 1 139 ? 8.100 0.986 -9.884 1.00 94.19 139 HIS A O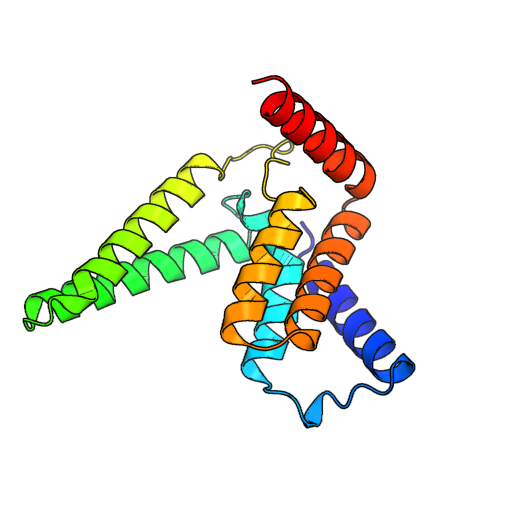 1
ATOM 1107 N N . LEU A 1 140 ? 6.947 -0.856 -9.338 1.00 93.50 140 LEU A N 1
ATOM 1108 C CA . LEU A 1 140 ? 8.125 -1.726 -9.394 1.00 93.50 140 LEU A CA 1
ATOM 1109 C C . LEU A 1 140 ? 8.775 -1.764 -10.785 1.00 93.50 140 LEU A C 1
ATOM 1111 O O . LEU A 1 140 ? 9.992 -1.931 -10.883 1.00 93.50 140 LEU A O 1
ATOM 1115 N N . LEU A 1 141 ? 7.994 -1.629 -11.858 1.00 94.00 141 LEU A N 1
ATOM 1116 C CA . LEU A 1 141 ? 8.514 -1.530 -13.222 1.00 94.00 141 LEU A CA 1
ATOM 1117 C C . LEU A 1 141 ? 9.275 -0.219 -13.435 1.00 94.00 141 LEU A C 1
ATOM 1119 O O . LEU A 1 141 ? 10.411 -0.254 -13.905 1.00 94.00 141 LEU A O 1
ATOM 1123 N N . LEU A 1 142 ? 8.688 0.914 -13.045 1.00 92.38 142 LEU A N 1
ATOM 1124 C CA . LEU A 1 142 ? 9.276 2.244 -13.236 1.00 92.38 142 LEU A CA 1
ATOM 1125 C C . LEU A 1 142 ? 10.595 2.426 -12.480 1.00 92.38 142 LEU A C 1
ATOM 1127 O O . LEU A 1 142 ? 11.521 3.051 -12.998 1.00 92.38 142 LEU A O 1
ATOM 1131 N N . ASP A 1 143 ? 10.722 1.818 -11.304 1.00 89.88 143 ASP A N 1
ATOM 1132 C CA . ASP A 1 143 ? 11.966 1.848 -10.536 1.00 89.88 143 ASP A CA 1
ATOM 1133 C C . ASP A 1 143 ? 12.977 0.743 -10.939 1.00 89.88 143 ASP A C 1
ATOM 1135 O O . ASP A 1 143 ? 14.037 0.598 -10.316 1.00 89.88 143 ASP A O 1
ATOM 1139 N N . ASN A 1 144 ? 12.697 -0.050 -11.984 1.00 89.56 144 ASN A N 1
ATOM 1140 C CA . ASN A 1 144 ? 13.518 -1.193 -12.414 1.00 89.56 144 ASN A CA 1
ATOM 1141 C C . ASN A 1 144 ? 13.765 -2.202 -11.267 1.00 89.56 144 ASN A C 1
ATOM 1143 O O . ASN A 1 144 ? 14.899 -2.609 -10.957 1.00 89.56 144 ASN A O 1
ATOM 1147 N N . HIS A 1 145 ? 12.678 -2.585 -10.594 1.00 87.38 145 HIS A N 1
ATOM 1148 C CA . HIS A 1 145 ? 12.680 -3.420 -9.394 1.00 87.38 145 HIS A CA 1
ATOM 1149 C C . HIS A 1 145 ? 12.082 -4.803 -9.530 1.00 87.38 145 HIS A C 1
ATOM 1151 O O . HIS A 1 145 ? 12.352 -5.630 -8.662 1.00 87.38 145 HIS A O 1
ATOM 1157 N N . VAL A 1 146 ? 11.371 -5.098 -10.613 1.00 90.25 146 VAL A N 1
ATOM 1158 C CA . VAL A 1 146 ? 10.659 -6.373 -10.790 1.00 90.25 146 VAL A CA 1
ATOM 1159 C C . VAL A 1 146 ? 11.532 -7.602 -10.513 1.00 90.25 146 VAL A C 1
ATOM 1161 O O . VAL A 1 146 ? 11.178 -8.429 -9.676 1.00 90.25 146 VAL A O 1
ATOM 1164 N N . LEU A 1 147 ? 12.717 -7.701 -11.126 1.00 89.75 147 LEU A N 1
ATOM 1165 C CA . LEU A 1 147 ? 13.614 -8.848 -10.911 1.00 89.75 147 LEU A CA 1
ATOM 1166 C C . LEU A 1 147 ? 14.110 -8.952 -9.463 1.00 89.75 147 LEU A C 1
ATOM 1168 O O . LEU A 1 147 ? 14.323 -10.048 -8.947 1.00 89.75 147 LEU A O 1
ATOM 1172 N N . ARG A 1 148 ? 14.319 -7.817 -8.791 1.00 88.06 148 ARG A N 1
ATOM 1173 C CA . ARG A 1 148 ? 14.752 -7.799 -7.388 1.00 88.06 148 ARG A CA 1
ATOM 1174 C C . ARG A 1 148 ? 13.620 -8.202 -6.451 1.00 88.06 148 ARG A C 1
ATOM 1176 O O . ARG A 1 148 ? 13.872 -9.024 -5.575 1.00 88.06 148 ARG A O 1
ATOM 1183 N N . ALA A 1 149 ? 12.413 -7.685 -6.676 1.00 90.38 149 ALA A N 1
ATOM 1184 C CA . ALA A 1 149 ? 11.205 -8.062 -5.948 1.00 90.38 149 ALA A CA 1
ATOM 1185 C C . ALA A 1 149 ? 10.980 -9.579 -6.033 1.00 90.38 149 ALA A C 1
ATOM 1187 O O . ALA A 1 149 ? 10.922 -10.261 -5.014 1.00 90.38 149 ALA A O 1
ATOM 1188 N N . PHE A 1 150 ? 11.018 -10.127 -7.249 1.00 91.56 150 PHE A N 1
ATOM 1189 C CA . PHE A 1 150 ? 10.860 -11.560 -7.492 1.00 91.56 150 PHE A CA 1
ATOM 1190 C C . PHE A 1 150 ? 11.927 -12.414 -6.784 1.00 91.56 150 PHE A C 1
ATOM 1192 O O . PHE A 1 150 ? 11.617 -13.399 -6.114 1.00 91.56 150 PHE A O 1
ATOM 1199 N N . ASN A 1 151 ? 13.201 -12.017 -6.870 1.00 91.44 151 ASN A N 1
ATOM 1200 C CA . ASN A 1 151 ? 14.289 -12.721 -6.185 1.00 91.44 151 ASN A CA 1
ATOM 1201 C C . ASN A 1 151 ? 14.175 -12.654 -4.655 1.00 91.44 151 ASN A C 1
ATOM 1203 O O . ASN A 1 151 ? 14.562 -13.604 -3.968 1.00 91.44 151 ASN A O 1
ATOM 1207 N N . TYR A 1 152 ? 13.689 -11.535 -4.114 1.00 90.50 152 TYR A N 1
ATOM 1208 C CA . TYR A 1 152 ? 13.418 -11.394 -2.687 1.00 90.50 152 TYR A CA 1
ATOM 1209 C C . TYR A 1 152 ? 12.323 -12.369 -2.247 1.00 90.50 152 TYR A C 1
ATOM 1211 O O . TYR A 1 152 ? 12.538 -13.124 -1.298 1.00 90.50 152 TYR A O 1
ATOM 1219 N N . ASP A 1 153 ? 11.211 -12.424 -2.984 1.00 92.50 153 ASP A N 1
ATOM 1220 C CA . ASP A 1 153 ? 10.104 -13.338 -2.701 1.00 92.50 153 ASP A CA 1
ATOM 1221 C C . ASP A 1 153 ? 10.563 -14.800 -2.727 1.00 92.50 153 ASP A C 1
ATOM 1223 O O . ASP A 1 153 ? 10.335 -15.532 -1.765 1.00 92.50 153 ASP A O 1
ATOM 1227 N N . ILE A 1 154 ? 11.312 -15.223 -3.752 1.00 92.81 154 ILE A N 1
ATOM 1228 C CA . ILE A 1 154 ? 11.862 -16.590 -3.813 1.00 92.81 154 ILE A CA 1
ATOM 1229 C C . ILE A 1 154 ? 12.690 -16.915 -2.564 1.00 92.81 154 ILE A C 1
ATOM 1231 O O . ILE A 1 154 ? 12.565 -18.002 -1.997 1.00 92.81 154 ILE A O 1
ATOM 1235 N N . LYS A 1 155 ? 13.561 -15.996 -2.127 1.00 92.25 155 LYS A N 1
ATOM 1236 C CA . LYS A 1 155 ? 14.392 -16.202 -0.932 1.00 92.25 155 LYS A CA 1
ATOM 1237 C C . LYS A 1 155 ? 13.543 -16.296 0.335 1.00 92.25 155 LYS A C 1
ATOM 1239 O O . LYS A 1 155 ? 13.815 -17.161 1.169 1.00 92.25 155 LYS A O 1
ATOM 1244 N N . LEU A 1 156 ? 12.535 -15.435 0.469 1.00 91.25 156 LEU A N 1
ATOM 1245 C CA . LEU A 1 156 ? 11.607 -15.424 1.596 1.00 91.25 156 LEU A CA 1
ATOM 1246 C C . LEU A 1 156 ? 10.852 -16.756 1.693 1.00 91.25 156 LEU A C 1
ATOM 1248 O O . LEU A 1 156 ? 10.929 -17.430 2.720 1.00 91.25 156 LEU A O 1
ATOM 1252 N N . TRP A 1 157 ? 10.213 -17.184 0.604 1.00 92.44 157 TRP A N 1
ATOM 1253 C CA . TRP A 1 157 ? 9.432 -18.420 0.560 1.00 92.44 157 TRP A CA 1
ATOM 1254 C C . TRP A 1 157 ? 10.296 -19.668 0.747 1.00 92.44 157 TRP A C 1
ATOM 1256 O O . TRP A 1 157 ? 9.926 -20.556 1.509 1.00 92.44 157 TRP A O 1
ATOM 1266 N N . ARG A 1 158 ? 11.503 -19.719 0.165 1.00 93.88 158 ARG A N 1
ATOM 1267 C CA . ARG A 1 158 ? 12.457 -20.813 0.433 1.00 93.88 158 ARG A CA 1
ATOM 1268 C C . ARG A 1 158 ? 12.839 -20.910 1.908 1.00 93.88 158 ARG A C 1
ATOM 1270 O O . ARG A 1 158 ? 13.043 -22.013 2.399 1.00 93.88 158 ARG A O 1
ATOM 1277 N N . LYS A 1 159 ? 12.982 -19.782 2.608 1.00 92.81 159 LYS A N 1
ATOM 1278 C CA . LYS A 1 159 ? 13.301 -19.771 4.043 1.00 92.81 159 LYS A CA 1
ATOM 1279 C C . LYS A 1 159 ? 12.120 -20.249 4.889 1.00 92.81 159 LYS A C 1
ATOM 1281 O O . LYS A 1 159 ? 12.350 -20.918 5.890 1.00 92.81 159 LYS A O 1
ATOM 1286 N N . LEU A 1 160 ? 10.894 -19.903 4.497 1.00 91.06 160 LEU A N 1
ATOM 1287 C CA . LEU A 1 160 ? 9.672 -20.322 5.186 1.00 91.06 160 LEU A CA 1
ATOM 1288 C C . LEU A 1 160 ? 9.383 -21.815 4.995 1.00 91.06 160 LEU A C 1
ATOM 1290 O O . LEU A 1 160 ? 9.082 -22.482 5.969 1.00 91.06 160 LEU A O 1
ATOM 1294 N N . LEU A 1 161 ? 9.547 -22.343 3.777 1.00 92.50 161 LEU A N 1
ATOM 1295 C CA . LEU A 1 161 ? 9.263 -23.749 3.443 1.00 92.50 161 LEU A CA 1
ATOM 1296 C C . LEU A 1 161 ? 10.341 -24.748 3.904 1.00 92.50 161 LEU A C 1
ATOM 1298 O O . LEU A 1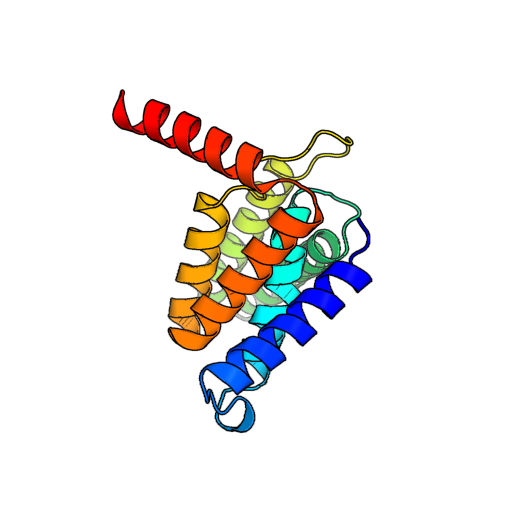 161 ? 10.136 -25.952 3.816 1.00 92.50 161 LEU A O 1
ATOM 1302 N N . ARG A 1 162 ? 11.517 -24.269 4.327 1.00 87.94 162 ARG A N 1
ATOM 1303 C CA . ARG A 1 162 ? 12.607 -25.104 4.876 1.00 87.94 162 ARG A CA 1
ATOM 1304 C C . ARG A 1 162 ? 12.545 -25.258 6.401 1.00 87.94 162 ARG A C 1
ATOM 1306 O O . ARG A 1 162 ? 13.468 -25.831 6.975 1.00 87.94 162 ARG A O 1
ATOM 1313 N N . ARG A 1 163 ? 11.536 -24.676 7.040 1.00 59.28 163 ARG A N 1
ATOM 1314 C CA . ARG A 1 163 ? 11.229 -24.841 8.462 1.00 59.28 163 ARG A CA 1
ATOM 1315 C C . ARG A 1 163 ? 10.048 -25.781 8.597 1.00 59.28 163 ARG A C 1
ATOM 1317 O O . ARG A 1 163 ? 10.045 -26.512 9.605 1.00 59.28 163 ARG A O 1
#

Foldseek 3Di:
DPLVVLLVVLVVVLVVVCVVVVPDPVPFDVVLLCCLSNCLSCQLCCQECPGPNVVVLLVVLVVLLVVLVVCVVVVNCVSVVSNVVSVVSVVVSVVRHDHDPPRRPPSLALVVLLVVLVVSCVVGHDVSSVSSSSSNVSNCVVVVNPVVNVVNVVVVVVVVVVD

Secondary structure (DSSP, 8-state):
--HHHHHHHHHHHHHHHHHHTT--GGGS-HHHHHHHHHHHTTGGGGGSTTSHHHHHHHHHHHHHHHHHHHHHHTT-TTHHHHHHHHHHHHHHHHHH---STT---GGGSHHHHHHHHHHHHHHS-HHHHHHHHHHHHHHHHHTT-HHHHHHHHHHHHHHHHT-

Sequence (163 aa):
MNWKSHLFISAVLTALISYLLKINLLSMEIIPLVIAVVAFSLLPDIDHPKSKISSWFRIFYILLGIYSIYGIINGELVYSVSLASAILLFIFHAGISENSYRHRKFPHSFTFGVIASMILYAFTGLIIALIGFGCFTIHLLLDNHVLRAFNYDIKLWRKLLRR

Radius of gyration: 17.28 Å; chains: 1; bounding box: 40×38×51 Å

pLDDT: mean 92.23, std 6.84, range [58.19, 98.0]